Protein AF-D8FGH8-F1 (afdb_monomer)

Secondary structure (DSSP, 8-state):
-HHHHHHHHHHHHHHHHHHTPPP----SEE-GGG--S--TTSPPPPEEEETTTTEEEEE-S--HHHHHHHT--

pLDDT: mean 94.36, std 5.99, range [61.53, 98.56]

Solvent-accessible surface area (backbone atoms only — not comparable to full-atom values): 4611 Å² total; per-residue (Å²): 116,65,67,65,50,52,53,54,55,48,52,54,51,52,54,24,66,75,68,75,50,81,92,75,90,76,78,70,55,45,47,70,92,72,60,40,57,52,52,83,96,69,63,81,66,59,66,51,66,45,78,94,71,75,42,65,32,25,46,52,74,44,56,70,55,36,60,62,54,65,74,76,109

Radius of gyration: 15.7 Å; Cα contacts (8 Å, |Δi|>4): 67; chains: 1; bounding box: 36×27×38 Å

Nearest PDB structures (foldseek):
  5m8h-assembly1_A  TM=7.273E-01  e=1.076E+00  Psychrobacter arcticus 273-4
  6ftt-assembly1_D  TM=7.500E-01  e=1.611E+00  Psychrobacter arcticus 273-4
  6fua-assembly1_A-2  TM=7.511E-01  e=1.842E+00  Psychrobacter arcticus 273-4

Structure (mmCIF, N/CA/C/O backbone):
data_AF-D8FGH8-F1
#
_entry.id   AF-D8FGH8-F1
#
loop_
_atom_site.group_PDB
_atom_site.id
_atom_site.type_symbol
_atom_site.label_atom_id
_atom_site.label_alt_id
_atom_site.label_comp_id
_atom_site.label_asym_id
_atom_site.label_entity_id
_atom_site.label_seq_id
_atom_site.pdbx_PDB_ins_code
_atom_site.Cartn_x
_atom_site.Cartn_y
_atom_site.Cartn_z
_atom_site.occupancy
_atom_site.B_iso_or_equiv
_atom_site.auth_seq_id
_atom_site.auth_comp_id
_atom_site.auth_asym_id
_atom_site.auth_atom_id
_atom_site.pdbx_PDB_model_num
ATOM 1 N N . GLN A 1 1 ? 0.886 10.929 -21.686 1.00 64.44 1 GLN A N 1
ATOM 2 C CA . GLN A 1 1 ? 0.375 9.869 -20.780 1.00 64.44 1 GLN A CA 1
ATOM 3 C C . GLN A 1 1 ? 0.889 8.458 -21.103 1.00 64.44 1 GLN A C 1
ATOM 5 O O . GLN A 1 1 ? 1.044 7.687 -20.164 1.00 64.44 1 GLN A O 1
ATOM 10 N N . ILE A 1 2 ? 1.210 8.112 -22.361 1.00 92.19 2 ILE A N 1
ATOM 11 C CA . ILE A 1 2 ? 1.682 6.759 -22.741 1.00 92.19 2 ILE A CA 1
ATOM 12 C C . ILE A 1 2 ? 2.987 6.367 -22.026 1.00 92.19 2 ILE A C 1
ATOM 14 O O . ILE A 1 2 ? 3.033 5.321 -21.391 1.00 92.19 2 ILE A O 1
ATOM 18 N N . ALA A 1 3 ? 4.009 7.231 -22.036 1.00 96.75 3 ALA A N 1
ATOM 19 C CA . ALA A 1 3 ? 5.325 6.911 -21.467 1.00 96.75 3 ALA A CA 1
ATOM 20 C C . ALA A 1 3 ? 5.290 6.543 -19.968 1.00 96.75 3 ALA A C 1
ATOM 22 O O . ALA A 1 3 ? 5.905 5.562 -19.564 1.00 96.75 3 ALA A O 1
ATOM 23 N N . ILE A 1 4 ? 4.520 7.276 -19.150 1.00 97.56 4 ILE A N 1
ATOM 24 C CA . ILE A 1 4 ? 4.381 6.999 -17.706 1.00 97.56 4 ILE A CA 1
ATOM 25 C C . ILE A 1 4 ? 3.753 5.621 -17.477 1.00 97.56 4 ILE A C 1
ATOM 27 O O . ILE A 1 4 ? 4.211 4.872 -16.616 1.00 97.56 4 ILE A O 1
ATOM 31 N N . LYS A 1 5 ? 2.709 5.280 -18.243 1.00 97.19 5 LYS A N 1
ATOM 32 C CA . LYS A 1 5 ? 2.064 3.968 -18.148 1.00 97.19 5 LYS A CA 1
ATOM 33 C C . LYS A 1 5 ? 3.017 2.862 -18.597 1.00 97.19 5 LYS A C 1
ATOM 35 O O . LYS A 1 5 ? 3.183 1.895 -17.866 1.00 97.19 5 LYS A O 1
ATOM 40 N N . SER A 1 6 ? 3.686 3.035 -19.736 1.00 97.81 6 SER A N 1
ATOM 41 C CA . SER A 1 6 ? 4.643 2.054 -20.254 1.00 97.81 6 SER A CA 1
ATOM 42 C C . SER A 1 6 ? 5.766 1.763 -19.258 1.00 97.81 6 SER A C 1
ATOM 44 O O . SER A 1 6 ? 6.080 0.597 -19.033 1.00 97.81 6 SER A O 1
ATOM 46 N N . LEU A 1 7 ? 6.317 2.797 -18.613 1.00 97.94 7 LEU A N 1
ATOM 47 C CA . LEU A 1 7 ? 7.350 2.639 -17.588 1.00 97.94 7 LEU A CA 1
ATOM 48 C C . LEU A 1 7 ? 6.831 1.877 -16.359 1.00 97.94 7 LEU A C 1
ATOM 50 O O . LEU A 1 7 ? 7.487 0.947 -15.892 1.00 97.94 7 LEU A O 1
ATOM 54 N N . LYS A 1 8 ? 5.639 2.233 -15.857 1.00 97.38 8 LYS A N 1
ATOM 55 C CA . LYS A 1 8 ? 5.009 1.542 -14.718 1.00 97.38 8 LYS A CA 1
ATOM 56 C C . LYS A 1 8 ? 4.727 0.072 -15.029 1.00 97.38 8 LYS A C 1
ATOM 58 O O . LYS A 1 8 ? 5.038 -0.794 -14.216 1.00 97.38 8 LYS A O 1
ATOM 63 N N . ASP A 1 9 ? 4.179 -0.203 -16.209 1.00 97.44 9 ASP A N 1
ATOM 64 C CA . ASP A 1 9 ? 3.844 -1.555 -16.647 1.00 97.44 9 ASP A CA 1
ATOM 65 C C . ASP A 1 9 ? 5.108 -2.408 -16.841 1.00 97.44 9 ASP A C 1
ATOM 67 O O . ASP A 1 9 ? 5.111 -3.587 -16.486 1.00 97.44 9 ASP A O 1
ATOM 71 N N . TYR A 1 10 ? 6.179 -1.819 -17.385 1.00 97.94 10 TYR A N 1
ATOM 72 C CA . TYR A 1 10 ? 7.473 -2.482 -17.541 1.00 97.94 10 TYR A CA 1
ATOM 73 C C . TYR A 1 10 ? 8.056 -2.888 -16.185 1.00 97.94 10 TYR A C 1
ATOM 75 O O . TYR A 1 10 ? 8.273 -4.075 -15.951 1.00 97.94 10 TYR A O 1
ATOM 83 N N . PHE A 1 11 ? 8.224 -1.927 -15.270 1.00 98.31 11 PHE A N 1
ATOM 84 C CA . PHE A 1 11 ? 8.822 -2.192 -13.961 1.00 98.31 11 PHE A CA 1
ATOM 85 C C . PHE A 1 11 ? 7.994 -3.188 -13.140 1.00 98.31 11 PHE A C 1
ATOM 87 O O . PHE A 1 11 ? 8.552 -4.078 -12.508 1.00 98.31 11 PHE A O 1
ATOM 94 N N . GLN A 1 12 ? 6.659 -3.089 -13.188 1.00 97.25 12 GLN A N 1
ATOM 95 C CA . GLN A 1 12 ? 5.781 -4.034 -12.495 1.00 97.25 12 GLN A CA 1
ATOM 96 C C . GLN A 1 12 ? 6.008 -5.478 -12.970 1.00 97.25 12 GLN A C 1
ATOM 98 O O . GLN A 1 12 ? 6.079 -6.379 -12.136 1.00 97.25 12 GLN A O 1
ATOM 103 N N . ARG A 1 13 ? 6.094 -5.712 -14.290 1.00 97.75 13 ARG A N 1
ATOM 104 C CA . ARG A 1 13 ? 6.315 -7.060 -14.843 1.00 97.75 13 ARG A CA 1
ATOM 105 C C . ARG A 1 13 ? 7.700 -7.594 -14.491 1.00 97.75 13 ARG A C 1
ATOM 107 O O . ARG A 1 13 ? 7.806 -8.743 -14.073 1.00 97.75 13 ARG A O 1
ATOM 114 N N . ASP A 1 14 ? 8.724 -6.760 -14.639 1.00 98.44 14 ASP A N 1
ATOM 115 C CA . ASP A 1 14 ? 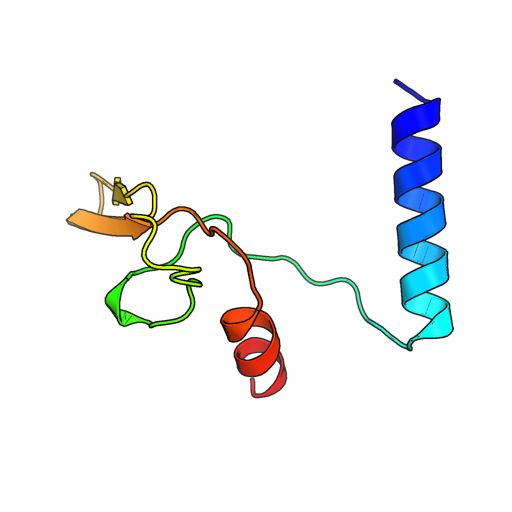10.115 -7.139 -14.388 1.00 98.44 14 ASP A CA 1
ATOM 116 C C . ASP A 1 14 ? 10.360 -7.479 -12.908 1.00 98.44 14 ASP A C 1
ATOM 118 O O . ASP A 1 14 ? 10.887 -8.545 -12.587 1.00 98.44 14 ASP A O 1
ATOM 122 N N . LEU A 1 15 ? 9.853 -6.643 -11.993 1.00 98.19 15 LEU A N 1
ATOM 123 C CA . LEU A 1 15 ? 9.933 -6.878 -10.550 1.00 98.19 15 LEU A CA 1
ATOM 124 C C . LEU A 1 15 ? 9.203 -8.165 -10.137 1.00 98.19 15 LEU A C 1
ATOM 126 O O . LEU A 1 15 ? 9.716 -8.935 -9.325 1.00 98.19 15 LEU A O 1
ATOM 130 N N . ALA A 1 16 ? 8.011 -8.400 -10.696 1.00 98.06 16 ALA A N 1
ATOM 131 C CA . ALA A 1 16 ? 7.220 -9.591 -10.407 1.00 98.06 16 ALA A CA 1
ATOM 132 C C . ALA A 1 16 ? 7.920 -10.874 -10.871 1.00 98.06 16 ALA A C 1
ATOM 134 O O . ALA A 1 16 ? 8.008 -11.829 -10.101 1.00 98.06 16 ALA A O 1
ATOM 135 N N . SER A 1 17 ? 8.460 -10.873 -12.095 1.00 98.00 17 SER A N 1
ATOM 136 C CA . SER A 1 17 ? 9.189 -12.017 -12.649 1.00 98.00 17 SER A CA 1
ATOM 137 C C . SER A 1 17 ? 10.484 -12.295 -11.885 1.00 98.00 17 SER A C 1
ATOM 139 O O . SER A 1 17 ? 10.789 -13.448 -11.598 1.00 98.00 17 SER A O 1
ATOM 141 N N . THR A 1 18 ? 11.235 -11.248 -11.535 1.00 98.56 18 THR A N 1
ATOM 142 C CA . THR A 1 18 ? 12.552 -11.379 -10.891 1.00 98.56 18 THR A CA 1
ATOM 143 C C . THR A 1 18 ? 12.450 -11.880 -9.451 1.00 98.56 18 THR A C 1
ATOM 145 O O . THR A 1 18 ? 13.294 -12.652 -9.004 1.00 98.56 18 THR A O 1
ATOM 148 N N . LEU A 1 19 ? 11.418 -11.457 -8.715 1.00 98.19 19 LEU A N 1
ATOM 149 C CA . LEU A 1 19 ? 11.249 -11.784 -7.294 1.00 98.19 19 LEU A CA 1
ATOM 150 C C . LEU A 1 19 ? 10.154 -12.829 -7.026 1.00 98.19 19 LEU A C 1
ATOM 152 O O . LEU A 1 19 ? 9.823 -13.069 -5.866 1.00 98.19 19 LEU A O 1
ATOM 156 N N . ASN A 1 20 ? 9.588 -13.433 -8.077 1.00 97.06 20 ASN A N 1
ATOM 157 C CA . ASN A 1 20 ? 8.471 -14.378 -8.001 1.00 97.06 20 ASN A CA 1
ATOM 158 C C . ASN A 1 20 ? 7.278 -13.833 -7.184 1.00 97.06 20 ASN A C 1
ATOM 160 O O . ASN A 1 20 ? 6.796 -14.459 -6.239 1.00 97.06 20 ASN A O 1
ATOM 164 N N . LEU A 1 21 ? 6.826 -12.622 -7.524 1.00 96.50 21 LEU A N 1
ATOM 165 C CA . LEU A 1 21 ? 5.724 -11.945 -6.837 1.00 96.50 21 LEU A CA 1
ATOM 166 C C . LEU A 1 21 ? 4.442 -12.010 -7.667 1.00 96.50 21 LEU A C 1
ATOM 168 O O . LEU A 1 21 ? 4.436 -11.692 -8.855 1.00 96.50 21 LEU A O 1
ATOM 172 N N . ALA A 1 22 ? 3.323 -12.325 -7.017 1.00 94.00 22 ALA A N 1
ATOM 173 C CA . ALA A 1 22 ? 1.999 -12.188 -7.610 1.00 94.00 22 ALA A CA 1
ATOM 174 C C . ALA A 1 22 ? 1.444 -10.774 -7.379 1.00 94.00 22 ALA A C 1
ATOM 176 O O . ALA A 1 22 ? 1.553 -10.209 -6.287 1.00 94.00 22 ALA A O 1
ATOM 177 N N . ARG A 1 23 ? 0.800 -10.197 -8.400 1.00 93.56 23 ARG A N 1
ATOM 178 C CA . ARG A 1 23 ? 0.063 -8.937 -8.247 1.00 93.56 23 ARG A CA 1
ATOM 179 C C . ARG A 1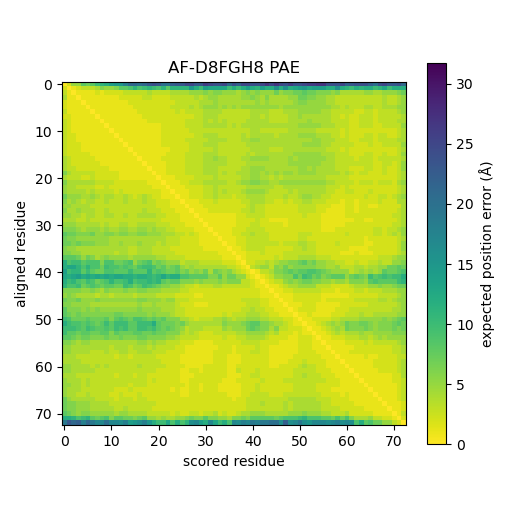 23 ? -1.221 -9.193 -7.460 1.00 93.56 23 ARG A C 1
ATOM 181 O O . ARG A 1 23 ? -2.040 -10.005 -7.875 1.00 93.56 23 ARG A O 1
ATOM 188 N N . VAL A 1 24 ? -1.426 -8.435 -6.387 1.00 93.94 24 VAL A N 1
ATOM 189 C CA . VAL A 1 24 ? -2.629 -8.501 -5.543 1.00 93.94 24 VAL A CA 1
ATOM 190 C C . VAL A 1 24 ? -3.287 -7.129 -5.414 1.00 93.94 24 VAL A C 1
ATOM 192 O O . VAL A 1 24 ? -2.626 -6.096 -5.544 1.00 93.94 24 VAL A O 1
ATOM 195 N N . SER A 1 25 ? -4.597 -7.114 -5.170 1.00 94.50 25 SER A N 1
ATOM 196 C CA . SER A 1 25 ? -5.333 -5.887 -4.855 1.00 94.50 25 SER A CA 1
ATOM 197 C C . SER A 1 25 ? -5.038 -5.453 -3.423 1.00 94.50 25 SER A C 1
ATOM 199 O O . SER A 1 25 ? -5.047 -6.277 -2.511 1.00 94.50 25 SER A O 1
ATOM 201 N N . ALA A 1 26 ? -4.805 -4.158 -3.225 1.00 95.12 26 ALA A N 1
ATOM 202 C CA . ALA A 1 26 ? -4.530 -3.579 -1.918 1.00 95.12 26 ALA A CA 1
ATOM 203 C C . ALA A 1 26 ? -5.707 -2.722 -1.418 1.00 95.12 26 ALA A C 1
ATOM 205 O O . ALA A 1 26 ? -6.396 -2.106 -2.237 1.00 95.12 26 ALA A O 1
ATOM 206 N N . PRO A 1 27 ? -5.932 -2.645 -0.094 1.00 96.19 27 PRO A N 1
ATOM 207 C CA . PRO A 1 27 ? -6.924 -1.743 0.477 1.00 96.19 27 PRO A CA 1
ATOM 208 C C . PRO A 1 27 ? -6.501 -0.277 0.314 1.00 96.19 27 PRO A C 1
ATOM 210 O O . PRO A 1 27 ? -5.319 0.051 0.396 1.00 96.19 27 PRO A O 1
ATOM 213 N N . LEU A 1 28 ? -7.479 0.612 0.123 1.00 96.44 28 LEU A N 1
ATOM 214 C CA . LEU A 1 28 ? -7.264 2.068 0.105 1.00 96.44 28 LEU A CA 1
ATOM 215 C C . LEU A 1 28 ? -7.373 2.693 1.502 1.00 96.44 28 LEU A C 1
ATOM 217 O O . LEU A 1 28 ? -6.763 3.722 1.784 1.00 96.44 28 LEU A O 1
ATOM 221 N N . PHE A 1 29 ? -8.154 2.062 2.373 1.00 96.50 29 PHE A N 1
ATOM 222 C CA . PHE A 1 29 ? -8.339 2.446 3.762 1.00 96.50 29 PHE A CA 1
ATOM 223 C C . PHE A 1 29 ? -8.512 1.195 4.621 1.00 96.50 29 PHE A C 1
ATOM 225 O O . PHE A 1 29 ? -8.952 0.147 4.140 1.00 96.50 29 PHE A O 1
ATOM 232 N N . VAL A 1 30 ? -8.152 1.307 5.893 1.00 96.75 30 VAL A N 1
ATOM 233 C CA . VAL A 1 30 ? -8.244 0.236 6.890 1.00 96.75 30 VAL A CA 1
ATOM 234 C C . VAL A 1 30 ? -8.881 0.781 8.160 1.00 96.75 30 VAL A C 1
ATOM 236 O O . VAL A 1 30 ? -8.923 1.991 8.370 1.00 96.75 30 VAL A O 1
ATOM 239 N N . ARG A 1 31 ? -9.403 -0.101 9.013 1.00 96.06 31 ARG A N 1
ATOM 240 C CA . ARG A 1 31 ? -9.920 0.328 10.315 1.00 96.06 31 ARG A CA 1
ATOM 241 C C . ARG A 1 31 ? -8.758 0.470 11.312 1.00 96.06 31 ARG A C 1
ATOM 243 O O . ARG A 1 31 ? -7.923 -0.448 11.336 1.00 96.06 31 ARG A O 1
ATOM 250 N N . PRO A 1 32 ? -8.674 1.553 12.104 1.00 93.88 32 PRO A N 1
ATOM 251 C CA . PRO A 1 32 ? -7.544 1.803 13.006 1.00 93.88 32 PRO A CA 1
ATOM 252 C C . PRO A 1 32 ? -7.247 0.631 13.951 1.00 93.88 32 PRO A C 1
ATOM 254 O O . PRO A 1 32 ? -6.094 0.243 14.139 1.00 93.88 32 PRO A O 1
ATOM 257 N N . GLU A 1 33 ? -8.294 -0.009 14.478 1.00 94.81 33 GLU A N 1
ATOM 258 C CA . GLU A 1 33 ? -8.200 -1.106 15.444 1.00 94.81 33 GLU A CA 1
ATOM 259 C C . GLU A 1 33 ? -7.569 -2.383 14.875 1.00 94.81 33 GLU A C 1
ATOM 261 O O . GLU A 1 33 ? -7.136 -3.251 15.629 1.00 94.81 33 GLU A O 1
ATOM 266 N N . THR A 1 34 ? -7.477 -2.508 13.546 1.00 94.50 34 THR A N 1
ATOM 267 C CA . THR A 1 34 ? -6.802 -3.652 12.913 1.00 94.50 34 THR A CA 1
ATOM 268 C C . THR A 1 34 ? -5.281 -3.582 13.038 1.00 94.50 34 THR A C 1
ATOM 270 O O . THR A 1 34 ? -4.606 -4.590 12.838 1.00 94.50 34 THR A O 1
ATOM 273 N N . GLY A 1 35 ? -4.720 -2.396 13.311 1.00 93.19 35 GLY A N 1
ATOM 274 C CA . GLY A 1 35 ? -3.274 -2.175 13.363 1.00 93.19 35 GLY A CA 1
ATOM 275 C C . GLY A 1 35 ? -2.550 -2.394 12.027 1.00 93.19 35 GLY A C 1
ATOM 276 O O . GLY A 1 35 ? -1.322 -2.477 12.011 1.00 93.19 35 GLY A O 1
ATOM 277 N N . LEU A 1 36 ? -3.287 -2.505 10.912 1.00 95.38 36 LEU A N 1
ATOM 278 C CA . LEU A 1 36 ? -2.739 -2.815 9.585 1.00 95.38 36 LEU A CA 1
ATOM 279 C C . LEU A 1 36 ? -2.114 -1.606 8.881 1.00 95.38 36 LEU A C 1
ATOM 281 O O . LEU A 1 36 ? -1.349 -1.804 7.935 1.00 95.38 36 LEU A O 1
ATOM 285 N N . ASN A 1 37 ? -2.427 -0.386 9.326 1.00 95.88 37 ASN A N 1
ATOM 286 C CA . ASN A 1 37 ? -1.812 0.836 8.817 1.00 95.88 37 ASN A CA 1
ATOM 287 C C . ASN A 1 37 ? -0.429 1.053 9.440 1.00 95.88 37 ASN A C 1
ATOM 289 O O . ASN A 1 37 ? -0.158 0.651 10.578 1.00 95.88 37 ASN A O 1
ATOM 293 N N . ASP A 1 38 ? 0.445 1.718 8.698 1.00 94.06 38 ASP A N 1
ATOM 294 C CA . ASP A 1 38 ? 1.738 2.147 9.209 1.00 94.06 38 ASP A CA 1
ATOM 295 C C . ASP A 1 38 ? 1.609 3.515 9.889 1.00 94.06 38 ASP A C 1
ATOM 297 O O . ASP A 1 38 ? 0.964 4.424 9.372 1.00 94.06 38 ASP A O 1
ATOM 301 N N . ASN A 1 39 ? 2.249 3.650 11.053 1.00 87.75 39 ASN A N 1
ATOM 302 C CA . ASN A 1 39 ? 2.209 4.874 11.864 1.00 87.75 39 ASN A CA 1
ATOM 303 C C . ASN A 1 39 ? 3.446 5.760 11.620 1.00 87.75 39 ASN A C 1
ATOM 305 O O . ASN A 1 39 ? 3.621 6.755 12.317 1.00 87.75 39 ASN A O 1
ATOM 309 N N . LEU A 1 40 ? 4.307 5.361 10.669 1.00 86.88 40 LEU A N 1
ATOM 310 C CA . LEU A 1 40 ? 5.558 6.024 10.289 1.00 86.88 40 LEU A CA 1
ATOM 311 C C . LEU A 1 40 ? 6.356 6.512 11.522 1.00 86.88 40 LEU A C 1
ATOM 313 O O . LEU A 1 40 ? 6.596 5.714 12.430 1.00 86.88 40 LEU A O 1
ATOM 317 N N . SER A 1 41 ? 6.763 7.780 11.567 1.00 89.75 41 SER A N 1
ATOM 318 C CA . SER A 1 41 ? 7.479 8.414 12.686 1.00 89.75 41 SER A CA 1
ATOM 319 C C . SER A 1 41 ? 6.531 9.073 13.704 1.00 89.75 41 SER A C 1
ATOM 321 O O . SER A 1 41 ? 6.979 9.842 14.554 1.00 89.75 41 SER A O 1
ATOM 323 N N . GLY A 1 42 ? 5.225 8.788 13.631 1.00 84.62 42 GLY A N 1
ATOM 324 C CA . GLY A 1 42 ? 4.181 9.395 14.463 1.00 84.62 42 GLY A 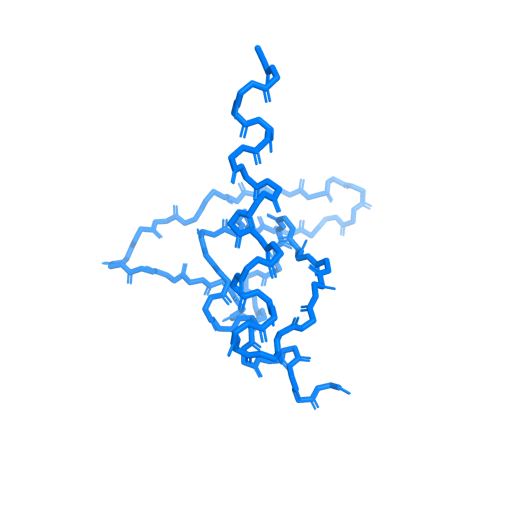CA 1
ATOM 325 C C . GLY A 1 42 ? 3.207 10.299 13.699 1.00 84.62 42 GLY A C 1
ATOM 326 O O . GLY A 1 42 ? 2.390 10.978 14.321 1.00 84.62 42 GLY A O 1
ATOM 327 N N . GLU A 1 43 ? 3.271 10.328 12.367 1.00 89.56 43 GLU A N 1
ATOM 328 C CA . GLU A 1 43 ? 2.346 11.079 11.524 1.00 89.56 43 GLU A CA 1
ATOM 329 C C . GLU A 1 43 ? 0.909 10.570 11.688 1.00 89.56 43 GLU A C 1
ATOM 331 O O . GLU A 1 43 ? 0.613 9.374 11.599 1.00 89.56 43 GLU A O 1
ATOM 336 N N . LYS A 1 44 ? -0.019 11.510 11.888 1.00 90.69 44 LYS A N 1
ATOM 337 C CA . LYS A 1 44 ? -1.441 11.200 12.009 1.00 90.69 44 LYS A CA 1
ATOM 338 C C . LYS A 1 44 ? -2.016 10.841 10.639 1.00 90.69 44 LYS A C 1
ATOM 340 O O . LYS A 1 44 ? -2.086 11.694 9.755 1.00 90.69 44 LYS A O 1
ATOM 345 N N . ALA A 1 45 ? -2.485 9.604 10.493 1.00 94.88 45 ALA A N 1
ATOM 346 C CA . ALA A 1 45 ? -3.176 9.166 9.288 1.00 94.88 45 ALA A CA 1
ATOM 347 C C . ALA A 1 45 ? -4.446 10.000 9.040 1.00 94.88 45 ALA A C 1
ATOM 349 O O . ALA A 1 45 ? -5.178 10.361 9.971 1.00 94.88 45 ALA A O 1
ATOM 350 N N . VAL A 1 46 ? -4.731 10.275 7.764 1.00 96.50 46 VAL A N 1
ATOM 351 C CA . VAL A 1 46 ? -6.005 10.879 7.357 1.00 96.50 46 VA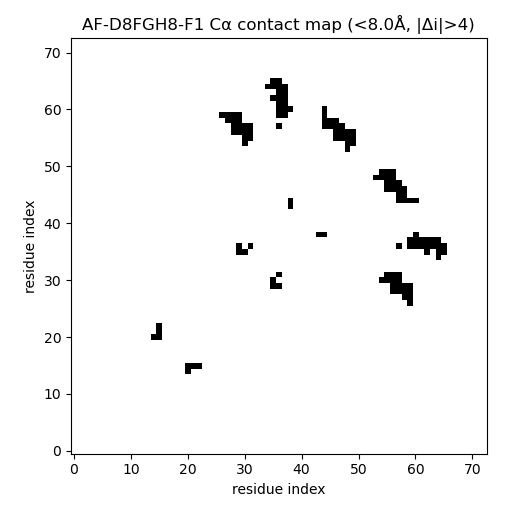L A CA 1
ATOM 352 C C . VAL A 1 46 ? -7.120 9.891 7.681 1.00 96.50 46 VAL A C 1
ATOM 354 O O . VAL A 1 46 ? -7.129 8.786 7.146 1.00 96.50 46 VAL A O 1
ATOM 357 N N . ASN A 1 47 ? -8.063 10.286 8.533 1.00 95.88 47 ASN A N 1
ATOM 358 C CA . ASN A 1 47 ? -9.196 9.453 8.929 1.00 95.88 47 ASN A CA 1
ATOM 359 C C . ASN A 1 47 ? -10.534 10.121 8.607 1.00 95.88 47 ASN A C 1
ATOM 361 O O . ASN A 1 47 ? -10.631 11.347 8.524 1.00 95.88 47 ASN A O 1
ATOM 365 N N . PHE A 1 48 ? -11.558 9.298 8.398 1.00 97.00 48 PHE A N 1
ATOM 366 C CA . PHE A 1 48 ? -12.924 9.737 8.132 1.00 97.00 48 PHE A CA 1
ATOM 367 C C . PHE A 1 48 ? -13.936 8.662 8.539 1.00 97.00 48 PHE A C 1
ATOM 369 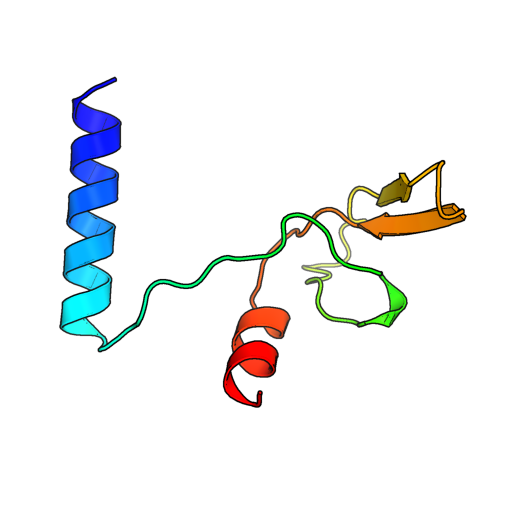O O . PHE A 1 48 ? -13.611 7.480 8.640 1.00 97.00 48 PHE A O 1
ATOM 376 N N . ASN A 1 49 ? -15.187 9.077 8.743 1.00 97.38 49 ASN A N 1
ATOM 377 C CA . ASN A 1 49 ? -16.286 8.168 9.061 1.00 97.38 49 ASN A CA 1
ATOM 378 C C . ASN A 1 49 ? -17.070 7.793 7.802 1.00 97.38 49 ASN A C 1
ATOM 380 O O . ASN A 1 49 ? -17.517 8.658 7.038 1.00 97.38 49 ASN A O 1
ATOM 384 N N . ILE A 1 50 ? -17.302 6.497 7.612 1.00 96.12 50 ILE A N 1
ATOM 385 C CA . ILE A 1 50 ? -18.194 5.991 6.572 1.00 96.12 50 ILE A CA 1
ATOM 386 C C . ILE A 1 50 ? -19.632 6.108 7.084 1.00 96.12 50 ILE A C 1
ATOM 388 O O . ILE A 1 50 ? -20.123 5.234 7.795 1.00 96.12 50 ILE A O 1
ATOM 392 N N . ARG A 1 51 ? -20.320 7.187 6.684 1.00 93.38 51 ARG A N 1
ATOM 393 C CA . ARG A 1 51 ? -21.652 7.582 7.193 1.00 93.38 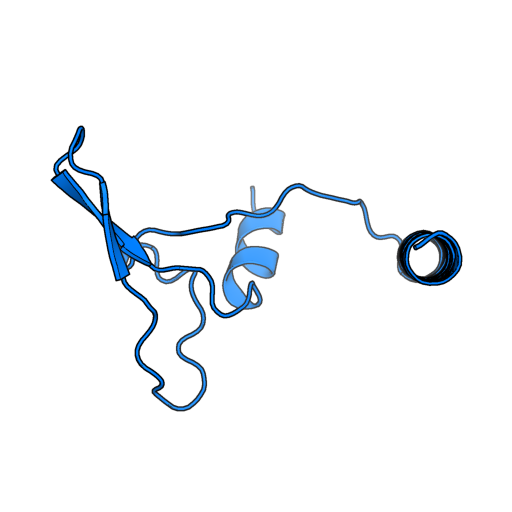51 ARG A CA 1
ATOM 394 C C . ARG A 1 51 ? -22.677 6.449 7.273 1.00 93.38 51 ARG A C 1
ATOM 396 O O . ARG A 1 51 ? -23.435 6.393 8.226 1.00 93.38 51 ARG A O 1
ATOM 403 N N . LYS A 1 52 ? -22.715 5.559 6.275 1.00 95.56 52 LYS A N 1
ATOM 404 C CA . LYS A 1 52 ? -23.701 4.465 6.213 1.00 95.56 52 LYS A CA 1
ATOM 405 C C . LYS A 1 52 ? -23.533 3.432 7.334 1.00 95.56 52 LYS A C 1
ATOM 407 O O . LYS A 1 52 ? -24.506 2.782 7.692 1.00 95.56 52 LYS A O 1
ATOM 412 N N . TYR A 1 53 ? -22.313 3.256 7.834 1.00 93.44 53 TYR A N 1
ATOM 413 C CA . TYR A 1 53 ? -21.977 2.189 8.777 1.00 93.44 53 TYR A CA 1
ATOM 414 C C . TYR A 1 53 ? -21.507 2.714 10.133 1.00 93.44 53 TYR A C 1
ATOM 416 O O . TYR A 1 53 ? -21.288 1.911 11.028 1.00 93.44 53 TYR A O 1
ATOM 424 N N . ASP A 1 54 ? -21.332 4.031 10.265 1.00 93.88 54 ASP A N 1
ATOM 425 C CA . ASP A 1 54 ? -20.742 4.678 11.442 1.00 93.88 54 ASP A CA 1
ATOM 426 C C . ASP A 1 54 ? -19.377 4.079 11.837 1.00 93.88 54 ASP A C 1
ATOM 428 O O . ASP A 1 54 ? -19.032 3.917 13.002 1.00 93.88 54 ASP A O 1
ATOM 432 N N . ILE A 1 55 ? -18.587 3.708 10.823 1.00 96.00 55 ILE A N 1
ATOM 433 C CA . ILE A 1 55 ? -17.254 3.123 10.996 1.00 96.00 55 ILE A CA 1
ATOM 434 C C . ILE A 1 55 ? -16.207 4.185 10.683 1.00 96.00 55 ILE A C 1
ATOM 436 O O . ILE A 1 55 ? -16.215 4.762 9.590 1.00 96.00 55 ILE A O 1
ATOM 440 N N . ASN A 1 56 ? -15.276 4.393 11.614 1.00 96.56 56 ASN A N 1
ATOM 441 C CA . ASN A 1 56 ? -14.074 5.180 11.375 1.00 96.56 56 ASN A CA 1
ATOM 442 C C . ASN A 1 56 ? -13.036 4.356 10.602 1.00 96.56 56 ASN A C 1
ATOM 444 O O . ASN A 1 56 ? -12.777 3.195 10.921 1.00 96.56 56 ASN A O 1
ATOM 448 N N . VAL A 1 57 ? -12.446 4.959 9.574 1.00 97.44 57 VAL A N 1
ATOM 449 C CA . VAL A 1 57 ? -11.374 4.357 8.778 1.00 97.44 57 VAL A CA 1
ATOM 450 C C . VAL A 1 57 ? -10.248 5.354 8.556 1.00 97.44 57 VAL A C 1
ATOM 452 O O . VAL A 1 57 ? -10.460 6.567 8.547 1.00 97.44 57 VAL A O 1
ATOM 455 N N . GLU A 1 58 ? -9.055 4.827 8.317 1.00 97.56 58 GLU A N 1
ATOM 456 C CA . GLU A 1 58 ? -7.857 5.579 7.965 1.00 97.56 58 GLU A CA 1
ATOM 457 C C . GLU A 1 58 ? -7.430 5.278 6.536 1.00 97.56 58 GLU A C 1
ATOM 459 O O . GLU A 1 58 ? -7.400 4.119 6.116 1.00 97.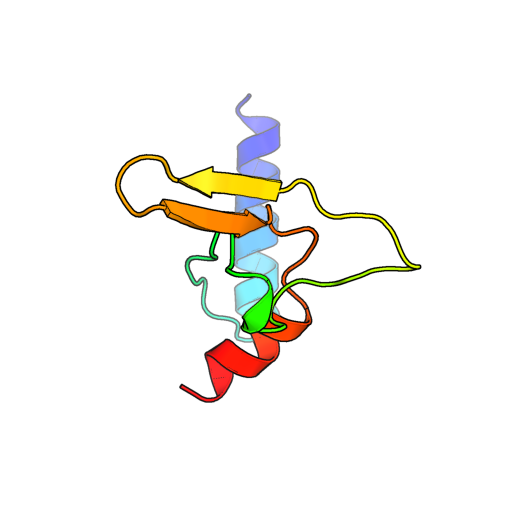56 58 GLU A O 1
ATOM 464 N N . ILE A 1 59 ? -7.034 6.319 5.805 1.00 97.25 59 ILE A N 1
ATOM 465 C CA . ILE A 1 59 ? -6.310 6.174 4.545 1.00 97.25 59 ILE A CA 1
ATOM 466 C C . ILE A 1 59 ? -4.982 5.470 4.829 1.00 97.25 59 ILE A C 1
ATOM 468 O O . ILE A 1 59 ? -4.239 5.834 5.747 1.00 97.25 59 ILE A O 1
ATOM 472 N N . VAL A 1 60 ? -4.689 4.457 4.018 1.00 97.19 60 VAL A N 1
ATOM 473 C CA . VAL A 1 60 ? -3.438 3.706 4.101 1.00 97.19 60 VAL A CA 1
ATOM 474 C C . VAL A 1 60 ? -2.262 4.638 3.803 1.00 97.19 60 VAL A C 1
ATOM 476 O O . VAL A 1 60 ? -2.184 5.203 2.712 1.00 97.19 60 VAL A O 1
ATOM 479 N N . GLN A 1 61 ? -1.331 4.767 4.751 1.00 95.50 61 GLN A N 1
ATOM 480 C CA . GLN A 1 61 ? -0.074 5.498 4.544 1.00 95.50 61 GLN A CA 1
ATOM 481 C C . GLN A 1 61 ? 0.936 4.626 3.789 1.00 95.50 61 GLN A C 1
ATOM 483 O O . GLN A 1 61 ? 1.531 5.040 2.795 1.00 95.50 61 GLN A O 1
ATOM 488 N N . SER A 1 62 ? 1.074 3.375 4.226 1.00 95.56 62 SER A N 1
ATOM 489 C CA . SER A 1 62 ? 1.767 2.316 3.501 1.00 95.56 62 SER A CA 1
ATOM 490 C C . SER A 1 62 ? 1.243 0.941 3.916 1.00 95.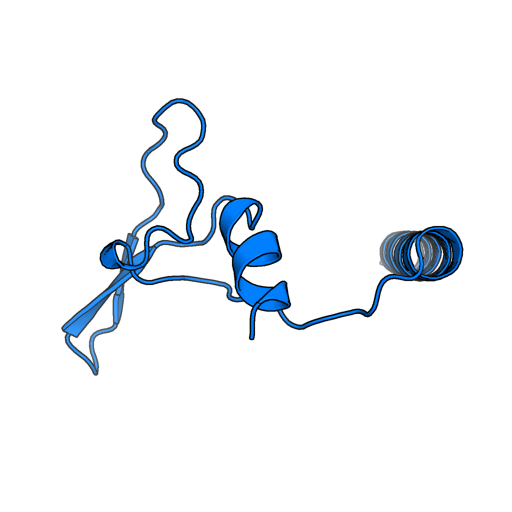56 62 SER A C 1
ATOM 492 O O . SER A 1 62 ? 0.469 0.800 4.858 1.00 95.56 62 SER A O 1
ATOM 494 N N . LEU A 1 63 ? 1.630 -0.089 3.160 1.00 96.69 63 LEU A N 1
ATOM 495 C CA . LEU A 1 63 ? 1.136 -1.461 3.319 1.00 96.69 63 LEU A CA 1
ATOM 496 C C . LEU A 1 63 ? 2.172 -2.393 3.964 1.00 96.69 63 LEU A C 1
ATOM 498 O O . LEU A 1 63 ? 2.153 -3.595 3.698 1.00 96.69 63 LEU A O 1
ATOM 502 N N . ALA A 1 64 ? 3.140 -1.896 4.737 1.00 95.56 64 ALA A N 1
ATOM 503 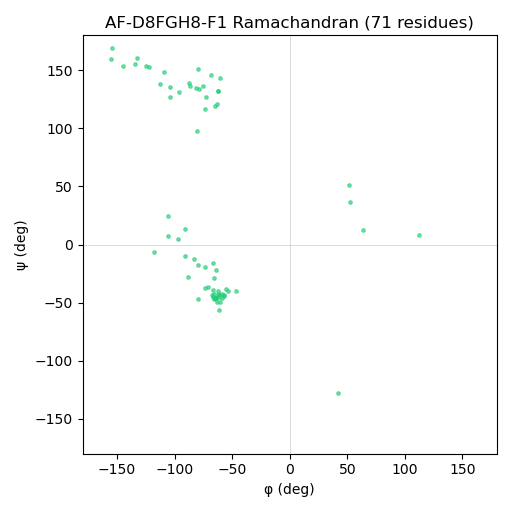C CA . ALA A 1 64 ? 4.228 -2.743 5.231 1.00 95.56 64 ALA A CA 1
ATOM 504 C C . ALA A 1 64 ? 3.704 -3.849 6.161 1.00 95.56 64 ALA A C 1
ATOM 506 O O . ALA A 1 64 ? 3.976 -5.031 5.916 1.00 95.56 64 ALA A O 1
ATOM 507 N N . LYS A 1 65 ? 2.883 -3.485 7.154 1.00 95.50 65 LYS A N 1
ATOM 508 C CA . LYS A 1 65 ? 2.208 -4.448 8.041 1.00 95.50 65 LYS A CA 1
ATOM 509 C C . LYS A 1 65 ? 1.203 -5.316 7.285 1.00 95.50 65 LYS A C 1
ATOM 511 O O . LYS A 1 65 ? 1.233 -6.542 7.415 1.00 95.50 65 LYS A O 1
ATOM 516 N N . TRP A 1 66 ? 0.370 -4.702 6.438 1.00 96.62 66 TRP A N 1
ATOM 517 C CA . TRP A 1 66 ? -0.638 -5.419 5.651 1.00 96.62 66 TRP A CA 1
ATOM 518 C C . TRP A 1 66 ? -0.033 -6.512 4.762 1.00 96.62 66 TRP A C 1
ATOM 520 O O . TRP A 1 66 ? -0.521 -7.638 4.779 1.00 96.62 66 TRP A O 1
ATOM 530 N N . LYS A 1 67 ? 1.078 -6.237 4.060 1.00 95.56 67 LYS A N 1
ATOM 531 C CA . LYS A 1 67 ? 1.746 -7.223 3.191 1.00 95.56 67 LYS A CA 1
ATOM 532 C C . LYS A 1 67 ? 2.116 -8.504 3.937 1.00 95.56 67 LYS A C 1
ATOM 534 O O . LYS A 1 67 ? 2.015 -9.584 3.374 1.00 95.56 67 LYS A O 1
ATOM 539 N N . ARG A 1 68 ? 2.560 -8.400 5.194 1.00 95.56 68 ARG A N 1
ATOM 540 C CA . ARG A 1 68 ? 2.897 -9.577 6.011 1.00 95.56 68 ARG A CA 1
ATOM 541 C C . ARG A 1 68 ? 1.656 -10.320 6.488 1.00 95.56 68 ARG A C 1
ATOM 543 O O . ARG A 1 68 ? 1.691 -11.542 6.561 1.00 95.56 68 ARG A O 1
ATOM 550 N N . ASN A 1 69 ? 0.589 -9.599 6.825 1.00 94.12 69 ASN A N 1
ATOM 551 C CA . ASN A 1 69 ? -0.676 -10.199 7.237 1.00 94.12 69 ASN A CA 1
ATOM 552 C C . ASN A 1 69 ? -1.357 -10.946 6.076 1.00 94.12 69 ASN A C 1
ATOM 554 O O . ASN A 1 69 ? -1.766 -12.085 6.261 1.00 94.12 69 ASN A O 1
ATOM 558 N N . ALA A 1 70 ? -1.378 -10.358 4.878 1.00 93.56 70 ALA A N 1
ATOM 559 C CA . ALA A 1 70 ? -2.027 -10.919 3.692 1.00 93.56 70 ALA A CA 1
ATOM 560 C C . ALA A 1 70 ? -1.418 -12.243 3.201 1.00 93.56 70 ALA A C 1
ATOM 562 O O . ALA A 1 70 ? -2.093 -12.991 2.511 1.00 93.56 70 ALA A O 1
ATOM 563 N N . LEU A 1 71 ? -0.161 -12.538 3.547 1.00 91.88 71 LEU A N 1
ATOM 564 C CA . LEU A 1 71 ? 0.496 -13.809 3.209 1.00 91.88 71 LEU A CA 1
ATOM 565 C C . LEU A 1 71 ? 0.177 -14.945 4.193 1.00 91.88 71 LEU A C 1
ATOM 567 O O . LEU A 1 71 ? 0.557 -16.084 3.943 1.00 91.88 71 LEU A O 1
ATOM 571 N N . LYS A 1 72 ? -0.425 -14.633 5.348 1.00 88.00 72 LYS A N 1
ATOM 572 C CA . LYS A 1 72 ? -0.809 -15.627 6.367 1.00 88.00 72 LYS A CA 1
ATOM 573 C C . LYS A 1 72 ? -2.230 -16.159 6.177 1.00 88.00 72 LYS A C 1
ATOM 575 O O . LYS A 1 72 ? -2.626 -17.060 6.910 1.00 88.00 72 LYS A O 1
ATOM 580 N N . ILE A 1 73 ? -2.986 -15.530 5.285 1.00 61.53 73 ILE A N 1
ATOM 581 C CA . ILE A 1 73 ? -4.354 -15.885 4.909 1.00 61.53 73 ILE A CA 1
ATOM 582 C C . ILE A 1 73 ? -4.257 -16.776 3.676 1.00 61.53 73 ILE A C 1
ATOM 584 O O . ILE A 1 73 ? -4.972 -17.797 3.652 1.00 61.53 73 ILE A O 1
#

Foldseek 3Di:
DVVVVVVVVVCVVVVCVVVVDDDDDDDQKDAVVVVQADCDPNDDFDWDAPVVVRGIIGGHPDRPSVVVVVVVD

Mean predicted aligned error: 3.78 Å

Sequence (73 aa):
QIAIKSLKDYFQRDLASTLNLARVSAPLFVRPETGLNDNLSGEKAVNFNIRKYDINVEIVQSLAKWKRNALKI